Protein AF-A0ABD1XJ08-F1 (afdb_monomer_lite)

Sequence (173 aa):
MTTEKKNSTAGSKLLMTKRKKISADKTTTNKKDKTLIEIDASDDEDGTSKERWIDSHVHSLISFRAEMDGEFEQQAGKQRMNTWLKLHRRMIVSCRGFNKTAEACKKKWQAEYKKYKIDKRHLQLSGNDRKITRKYYQIFYEAFQDRANVKKAIHSDASGSENPCPLEPDATS

Secondary structure (DSSP, 8-state):
------------------PPP--------------------------S---PPPHHHHHHHHHHHHHTHHHHHH--THHHHHHHHHHHHHHHHHSTT----HHHHHHHHHHHHHHHHHHHHHHHHTTT-SPP--TTHHHHHHHHSHHHHHHHHHTTS----------------

Organism: NCBI:txid41844

Radius of gyration: 32.88 Å; chains: 1; bounding box: 100×70×68 Å

Foldseek 3Di:
DDDDDDDDDDDDDDDDDDDDDDDDDDDDDDDDDDDDDDDDDDDDDDPDPLPDDDPVLLLLLLVLCLVCVVQCVVDDDPSNLVVLVVSVVVSPVVPPPDPDDSVSSVVSCVVVVVVLVVVVVVCVVVVNPDDDPDPCNVVCCVSPVVVVVVVVVVVVPPPDDDDDDDDDDDDDD

pLDDT: mean 70.47, std 22.01, range [31.41, 96.19]

Structure (mmCIF, N/CA/C/O backbone):
data_AF-A0ABD1XJ08-F1
#
_entry.id   AF-A0ABD1XJ08-F1
#
loop_
_atom_site.group_PDB
_atom_site.id
_atom_site.type_symbol
_atom_site.label_atom_id
_atom_site.label_alt_id
_atom_site.label_comp_id
_atom_site.label_asym_id
_atom_site.label_entity_id
_atom_site.label_seq_id
_atom_site.pdbx_PDB_ins_code
_atom_site.Cartn_x
_atom_site.Cartn_y
_atom_site.Cartn_z
_atom_site.occupancy
_atom_site.B_iso_or_equiv
_atom_site.auth_seq_id
_atom_site.auth_comp_id
_atom_site.auth_asym_id
_atom_site.auth_atom_id
_atom_site.pdbx_PDB_model_num
ATOM 1 N N . MET A 1 1 ? 68.768 -34.338 42.836 1.00 44.06 1 MET A N 1
ATOM 2 C CA . MET A 1 1 ? 67.663 -35.013 42.128 1.00 44.06 1 MET A CA 1
ATOM 3 C C . MET A 1 1 ? 66.909 -33.962 41.337 1.00 44.06 1 MET A C 1
ATOM 5 O O . MET A 1 1 ? 66.088 -33.261 41.903 1.00 44.06 1 MET A O 1
ATOM 9 N N . THR A 1 2 ? 67.241 -33.816 40.060 1.00 39.78 2 THR A N 1
ATOM 10 C CA . THR A 1 2 ? 66.523 -32.967 39.102 1.00 39.78 2 THR A CA 1
ATOM 11 C C . THR A 1 2 ? 66.662 -33.634 37.740 1.00 39.78 2 THR A C 1
ATOM 13 O O . THR A 1 2 ? 67.749 -34.023 37.320 1.00 39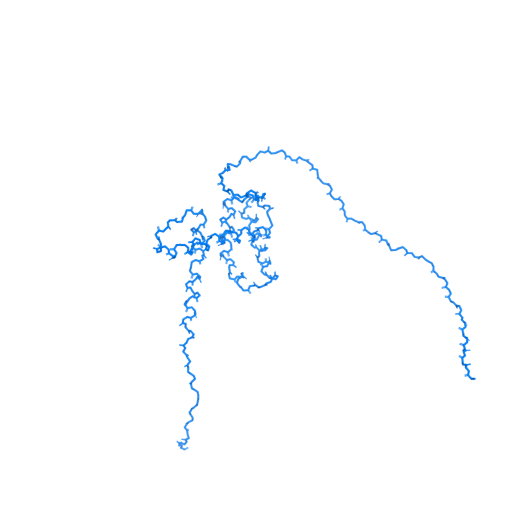.78 2 THR A O 1
ATOM 16 N N . THR A 1 3 ? 65.513 -33.888 37.133 1.00 45.66 3 THR A N 1
ATOM 17 C CA . THR A 1 3 ? 65.288 -34.658 35.912 1.00 45.66 3 THR A CA 1
ATOM 18 C C . THR A 1 3 ? 65.418 -33.773 34.681 1.00 45.66 3 THR A C 1
ATOM 20 O O . THR A 1 3 ? 64.733 -32.759 34.618 1.00 45.66 3 THR A O 1
ATOM 23 N N . GLU A 1 4 ? 66.160 -34.202 33.658 1.00 43.44 4 GLU A N 1
ATOM 24 C CA . GLU A 1 4 ? 65.890 -33.767 32.283 1.00 43.44 4 GLU A CA 1
ATOM 25 C C . GLU A 1 4 ? 66.402 -34.810 31.280 1.00 43.44 4 GLU A C 1
ATOM 27 O O . GLU A 1 4 ? 67.597 -35.096 31.189 1.00 43.44 4 GLU A O 1
ATOM 32 N N . LYS A 1 5 ? 65.469 -35.439 30.558 1.00 52.69 5 LYS A N 1
ATOM 33 C CA . LYS A 1 5 ? 65.736 -36.480 29.562 1.00 52.69 5 LYS A CA 1
ATOM 34 C C . LYS A 1 5 ? 65.571 -35.864 28.176 1.00 52.69 5 LYS A C 1
ATOM 36 O O . LYS A 1 5 ? 64.464 -35.537 27.760 1.00 52.69 5 LYS A O 1
ATOM 41 N N . LYS A 1 6 ? 66.697 -35.695 27.484 1.00 48.62 6 LYS A N 1
ATOM 42 C CA . LYS A 1 6 ? 66.788 -35.281 26.080 1.00 48.62 6 LYS A CA 1
ATOM 43 C C . LYS A 1 6 ? 66.353 -36.439 25.185 1.00 48.62 6 LYS A C 1
ATOM 45 O O . LYS A 1 6 ? 66.900 -37.523 25.341 1.00 48.62 6 LYS A O 1
ATOM 50 N N . ASN A 1 7 ? 65.478 -36.187 24.213 1.00 38.31 7 ASN A N 1
ATOM 51 C CA . ASN A 1 7 ? 65.345 -37.026 23.021 1.00 38.31 7 ASN A CA 1
ATOM 52 C C . ASN A 1 7 ? 65.259 -36.130 21.777 1.00 38.31 7 ASN A C 1
ATOM 54 O O . ASN A 1 7 ? 64.368 -35.296 21.645 1.00 38.31 7 ASN A O 1
ATOM 58 N N . SER A 1 8 ? 66.226 -36.329 20.886 1.00 36.38 8 SER A N 1
ATOM 59 C CA . SER A 1 8 ? 66.316 -35.799 19.527 1.00 36.38 8 SER A CA 1
ATOM 60 C C . SER A 1 8 ? 65.869 -36.896 18.564 1.00 36.38 8 SER A C 1
ATOM 62 O O . SER A 1 8 ? 66.258 -38.041 18.780 1.00 36.38 8 SER A O 1
ATOM 64 N N . THR A 1 9 ? 65.106 -36.578 17.514 1.00 41.47 9 THR A N 1
ATOM 65 C CA . THR A 1 9 ? 65.197 -37.227 16.187 1.00 41.47 9 THR A CA 1
ATOM 66 C C . THR A 1 9 ? 64.477 -36.365 15.146 1.00 41.47 9 THR A C 1
ATOM 68 O O . THR A 1 9 ? 63.374 -35.872 15.366 1.00 41.47 9 THR A O 1
ATOM 71 N N . ALA A 1 10 ? 65.166 -36.167 14.024 1.00 44.59 10 ALA A N 1
ATOM 72 C CA . ALA A 1 10 ? 64.814 -35.341 12.879 1.00 44.59 10 ALA A CA 1
ATOM 73 C C . ALA A 1 10 ? 63.727 -35.955 11.979 1.00 44.59 10 ALA A C 1
ATOM 75 O O . ALA A 1 10 ? 63.584 -37.172 11.898 1.00 44.59 10 ALA A O 1
ATOM 76 N N . GLY A 1 11 ? 63.033 -35.100 11.223 1.00 38.94 11 GLY A N 1
ATOM 77 C CA . GLY A 1 11 ? 62.096 -35.520 10.183 1.00 38.94 11 GLY A CA 1
ATOM 78 C C . GLY A 1 11 ? 61.709 -34.387 9.231 1.00 38.94 11 GLY A C 1
ATOM 79 O O . GLY A 1 11 ? 60.763 -33.657 9.485 1.00 38.94 11 GLY A O 1
ATOM 80 N N . SER A 1 12 ? 62.470 -34.281 8.142 1.00 49.75 12 SER A N 1
ATOM 81 C CA . SER A 1 12 ? 62.055 -33.921 6.775 1.00 49.75 12 SER A CA 1
ATOM 82 C C . SER A 1 12 ? 61.348 -32.584 6.487 1.00 49.75 12 SER A C 1
ATOM 84 O O . SER A 1 12 ? 60.168 -32.373 6.743 1.00 49.75 12 SER A O 1
ATOM 86 N N . LYS A 1 13 ? 62.083 -31.723 5.769 1.00 47.19 13 LYS A N 1
ATOM 87 C CA . LYS A 1 13 ? 61.573 -30.598 4.973 1.00 47.19 13 LYS A CA 1
ATOM 88 C C . LYS A 1 13 ? 60.761 -31.121 3.776 1.00 47.19 13 LYS A C 1
ATOM 90 O O . LYS A 1 13 ? 61.276 -31.939 3.020 1.00 47.19 13 LYS A O 1
ATOM 95 N N . LEU A 1 14 ? 59.581 -30.555 3.520 1.00 43.59 14 LEU A N 1
ATOM 96 C CA . LEU A 1 14 ? 59.039 -30.437 2.164 1.00 43.59 14 LEU A CA 1
ATOM 97 C C . LEU A 1 14 ? 58.330 -29.092 2.003 1.00 43.59 14 LEU A C 1
ATOM 99 O O . LEU A 1 14 ? 57.697 -28.558 2.907 1.00 43.59 14 LEU A O 1
ATOM 103 N N . LEU A 1 15 ? 58.540 -28.533 0.828 1.00 47.41 15 LEU A N 1
ATOM 104 C CA . LEU A 1 15 ? 58.345 -27.160 0.428 1.00 47.41 15 LEU A CA 1
ATOM 105 C C . LEU A 1 15 ? 57.215 -27.086 -0.605 1.00 47.41 15 LEU A C 1
ATOM 107 O O . LEU A 1 15 ? 57.037 -27.999 -1.401 1.00 47.41 15 LEU A O 1
ATOM 111 N N . MET A 1 16 ? 56.538 -25.934 -0.606 1.00 38.41 16 MET A N 1
ATOM 112 C CA . MET A 1 16 ? 55.713 -25.365 -1.685 1.00 38.41 16 MET A CA 1
ATOM 113 C C . MET A 1 16 ? 54.326 -25.984 -1.934 1.00 38.41 16 MET A C 1
ATOM 115 O O . MET A 1 16 ? 54.193 -27.131 -2.332 1.00 38.41 16 MET A O 1
ATOM 119 N N . THR A 1 17 ? 53.271 -25.160 -1.861 1.00 43.59 17 THR A N 1
ATOM 120 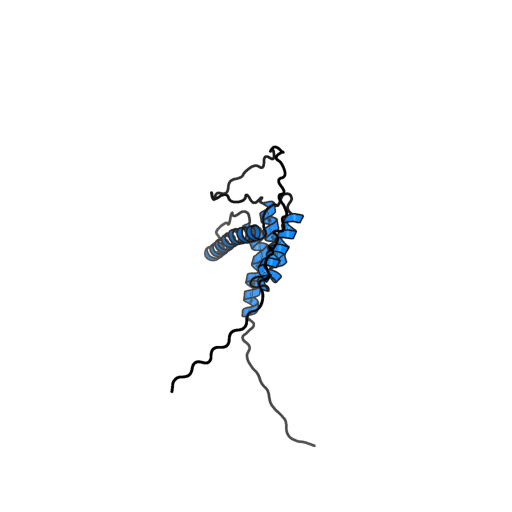C CA . THR A 1 17 ? 52.610 -24.583 -3.059 1.00 43.59 17 THR A CA 1
ATOM 121 C C . THR A 1 17 ? 51.307 -23.828 -2.719 1.00 43.59 17 THR A C 1
ATOM 123 O O . THR A 1 17 ? 50.264 -24.386 -2.406 1.00 43.59 17 THR A O 1
ATOM 126 N N . LYS A 1 18 ? 51.392 -22.496 -2.806 1.00 50.28 18 LYS A N 1
ATOM 127 C CA . LYS A 1 18 ? 50.487 -21.579 -3.530 1.00 50.28 18 LYS A CA 1
ATOM 128 C C . LYS A 1 18 ? 49.012 -22.017 -3.685 1.00 50.28 18 LYS A C 1
ATOM 130 O O . LYS A 1 18 ? 48.648 -22.670 -4.660 1.00 50.28 18 LYS A O 1
ATOM 135 N N . ARG A 1 19 ? 48.122 -21.517 -2.814 1.00 53.03 19 ARG A N 1
ATOM 136 C CA . ARG A 1 19 ? 46.677 -21.505 -3.103 1.00 53.03 19 ARG A CA 1
ATOM 137 C C . ARG A 1 19 ? 46.355 -20.426 -4.138 1.00 53.03 19 ARG A C 1
ATOM 139 O O . ARG A 1 19 ? 46.670 -19.247 -3.983 1.00 53.03 19 ARG A O 1
ATOM 146 N N . LYS A 1 20 ? 45.779 -20.906 -5.232 1.00 50.44 20 LYS A N 1
ATOM 147 C CA . LYS A 1 20 ? 45.471 -20.229 -6.486 1.00 50.44 20 LYS A CA 1
ATOM 148 C C . LYS A 1 20 ? 44.250 -19.320 -6.323 1.00 50.44 20 LYS A C 1
ATOM 150 O O . LYS A 1 20 ? 43.208 -19.762 -5.849 1.00 50.44 20 LYS A O 1
ATOM 155 N N . LYS A 1 21 ? 44.397 -18.060 -6.744 1.00 44.25 21 LYS A N 1
ATOM 156 C CA . LYS A 1 21 ? 43.284 -17.153 -7.048 1.00 44.25 21 LYS A CA 1
ATOM 157 C C . LYS A 1 21 ? 42.476 -17.743 -8.204 1.00 44.25 21 LYS A C 1
ATOM 159 O O . LYS A 1 21 ? 43.069 -18.143 -9.206 1.00 44.25 21 LYS A O 1
ATOM 164 N N . ILE A 1 22 ? 41.153 -17.730 -8.083 1.00 50.62 22 ILE A N 1
ATOM 165 C CA . ILE A 1 22 ? 40.239 -17.863 -9.217 1.00 50.62 22 ILE A CA 1
ATOM 166 C C . ILE A 1 22 ? 39.534 -16.520 -9.394 1.00 50.62 22 ILE A C 1
ATOM 168 O O . ILE A 1 22 ? 39.109 -15.880 -8.436 1.00 50.62 22 ILE A O 1
ATOM 172 N N . SER A 1 23 ? 39.543 -16.103 -10.652 1.00 37.81 23 SER A N 1
ATOM 173 C CA . SER A 1 23 ? 39.058 -14.871 -11.254 1.00 37.81 23 SER A CA 1
ATOM 174 C C . SER A 1 23 ? 37.677 -15.112 -11.863 1.00 37.81 23 SER A C 1
ATOM 176 O O . SER A 1 23 ? 37.471 -16.205 -12.381 1.00 37.81 23 SER A O 1
ATOM 178 N N . ALA A 1 24 ? 36.801 -14.102 -11.843 1.00 42.09 24 ALA A N 1
ATOM 179 C CA . ALA A 1 24 ? 35.689 -13.827 -12.778 1.00 42.09 24 ALA A CA 1
ATOM 180 C C . ALA A 1 24 ? 34.724 -12.842 -12.076 1.00 42.09 24 ALA A C 1
ATOM 182 O O . ALA A 1 24 ? 34.427 -13.032 -10.905 1.00 42.09 24 ALA A O 1
ATOM 183 N N . ASP A 1 25 ? 34.205 -11.765 -12.655 1.00 41.94 25 ASP A N 1
ATOM 184 C CA . ASP A 1 25 ? 34.238 -11.276 -14.027 1.00 41.94 25 ASP A CA 1
ATOM 185 C C . ASP A 1 25 ? 33.975 -9.756 -14.019 1.00 41.94 25 ASP A C 1
ATOM 187 O O . ASP A 1 25 ? 33.235 -9.242 -13.176 1.00 41.94 25 ASP A O 1
ATOM 191 N N . LYS A 1 26 ? 34.619 -9.039 -14.943 1.00 42.12 26 LYS A N 1
ATOM 192 C CA . LYS A 1 26 ? 34.306 -7.652 -15.281 1.00 42.12 26 LYS A CA 1
ATOM 193 C C . LYS A 1 26 ? 33.288 -7.675 -16.420 1.00 42.12 26 LYS A C 1
ATOM 195 O O . LYS A 1 26 ? 33.684 -7.918 -17.553 1.00 42.12 26 LYS A O 1
ATOM 200 N N . THR A 1 27 ? 32.064 -7.221 -16.178 1.00 31.41 27 THR A N 1
ATOM 201 C CA . THR A 1 27 ? 31.212 -6.705 -17.260 1.00 31.41 27 THR A CA 1
ATOM 202 C C . THR A 1 27 ? 31.128 -5.189 -17.188 1.00 31.41 27 THR A C 1
ATOM 204 O O . THR A 1 27 ? 30.321 -4.607 -16.464 1.00 31.41 27 THR A O 1
ATOM 207 N N . THR A 1 28 ? 31.997 -4.554 -17.969 1.00 34.72 28 THR A N 1
ATOM 208 C CA . THR A 1 28 ? 31.758 -3.248 -18.577 1.00 34.72 28 THR A CA 1
ATOM 209 C C . THR A 1 28 ? 30.764 -3.441 -19.722 1.00 34.72 28 THR A C 1
ATOM 211 O O . THR A 1 28 ? 31.068 -4.191 -20.644 1.00 34.72 28 THR A O 1
ATOM 214 N N . THR A 1 29 ? 29.641 -2.720 -19.720 1.00 37.25 29 THR A N 1
ATOM 215 C CA . THR A 1 29 ? 28.853 -2.492 -20.941 1.00 37.25 29 THR A CA 1
ATOM 216 C C . THR A 1 29 ? 28.460 -1.025 -21.035 1.00 37.25 29 THR A C 1
ATOM 218 O O . THR A 1 29 ? 28.359 -0.304 -20.047 1.00 37.25 29 THR A O 1
ATOM 221 N N . ASN A 1 30 ? 28.372 -0.602 -22.284 1.00 35.59 30 ASN A N 1
ATOM 222 C CA . ASN A 1 30 ? 28.634 0.709 -22.826 1.00 35.59 30 ASN A CA 1
ATOM 223 C C . ASN A 1 30 ? 27.432 1.665 -22.750 1.00 35.59 30 ASN A C 1
ATOM 225 O O . ASN A 1 30 ? 26.282 1.271 -22.595 1.00 35.59 30 ASN A O 1
ATOM 229 N N . LYS A 1 31 ? 27.778 2.934 -22.933 1.00 43.16 31 LYS A N 1
ATOM 230 C CA . LYS A 1 31 ? 26.973 4.135 -23.151 1.00 43.16 31 LYS A CA 1
ATOM 231 C C . LYS A 1 31 ? 26.122 4.049 -24.433 1.00 43.16 31 LYS A C 1
ATOM 233 O O . LYS A 1 31 ? 26.559 3.414 -25.392 1.00 43.16 31 LYS A O 1
ATOM 238 N N . LYS A 1 32 ? 25.047 4.862 -24.449 1.00 39.12 32 LYS A N 1
ATOM 239 C CA . LYS A 1 32 ? 24.022 5.157 -25.490 1.00 39.12 32 LYS A CA 1
ATOM 240 C C . LYS A 1 32 ? 22.706 4.427 -25.153 1.00 39.12 32 LYS A C 1
ATOM 242 O O . LYS A 1 32 ? 22.716 3.225 -24.982 1.00 39.12 32 LYS A O 1
ATOM 247 N N . ASP A 1 33 ? 21.585 5.089 -24.877 1.00 38.41 33 ASP A N 1
ATOM 248 C CA . ASP A 1 33 ? 21.016 6.176 -25.662 1.00 38.41 33 ASP A CA 1
ATOM 249 C C . ASP A 1 33 ? 20.292 7.271 -24.869 1.00 38.41 33 ASP A C 1
ATOM 251 O O . ASP A 1 33 ? 19.954 7.182 -23.691 1.00 38.41 33 ASP A O 1
ATOM 255 N N . LYS A 1 34 ? 20.152 8.351 -25.621 1.00 44.53 34 LYS A N 1
ATOM 256 C CA . LYS A 1 34 ? 19.696 9.701 -25.353 1.00 44.53 34 LYS A CA 1
ATOM 257 C C . LYS A 1 34 ? 18.223 9.743 -24.920 1.00 44.53 34 LYS A C 1
ATOM 259 O O . LYS A 1 34 ? 17.345 9.168 -25.549 1.00 44.53 34 LYS A O 1
ATOM 264 N N . THR A 1 35 ? 18.000 10.498 -23.855 1.00 38.72 35 THR A N 1
ATOM 265 C CA . THR A 1 35 ? 16.750 11.097 -23.375 1.00 38.72 35 THR A CA 1
ATOM 266 C C . THR A 1 35 ? 15.799 11.595 -24.469 1.00 38.72 35 THR A C 1
ATOM 268 O O . THR A 1 35 ? 16.225 12.402 -25.293 1.00 38.72 35 THR A O 1
ATOM 271 N N . LEU A 1 36 ? 14.509 11.248 -24.358 1.00 46.31 36 LEU A N 1
ATOM 272 C CA . LEU A 1 36 ? 13.403 12.212 -24.226 1.00 46.31 36 LEU A CA 1
ATOM 273 C C . LEU A 1 36 ? 12.116 11.468 -23.813 1.00 46.31 36 LEU A C 1
ATOM 275 O O . LEU A 1 36 ? 11.512 10.780 -24.627 1.00 46.31 36 LEU A O 1
ATOM 279 N N . ILE A 1 37 ? 11.697 11.597 -22.553 1.00 46.62 37 ILE A N 1
ATOM 280 C CA . ILE A 1 37 ? 10.293 11.393 -22.169 1.00 46.62 37 ILE A CA 1
ATOM 281 C C . ILE A 1 37 ? 9.958 12.536 -21.213 1.00 46.62 37 ILE A C 1
ATOM 283 O O . ILE A 1 37 ? 10.370 12.528 -20.052 1.00 46.62 37 ILE A O 1
ATOM 287 N N . GLU A 1 38 ? 9.279 13.550 -21.743 1.00 50.78 38 GLU A N 1
ATOM 288 C CA . GLU A 1 38 ? 8.555 14.531 -20.943 1.00 50.78 38 GLU A CA 1
ATOM 289 C C . GLU A 1 38 ? 7.514 13.790 -20.107 1.00 50.78 38 GLU A C 1
ATOM 291 O O . GLU A 1 38 ? 6.675 13.065 -20.640 1.00 50.78 38 GLU A O 1
ATOM 296 N N . ILE A 1 39 ? 7.576 13.962 -18.790 1.00 50.38 39 ILE A N 1
ATOM 297 C CA . ILE A 1 39 ? 6.441 13.677 -17.921 1.00 50.38 39 ILE A CA 1
ATOM 298 C C . ILE A 1 39 ? 6.297 14.882 -17.010 1.00 50.38 39 ILE A C 1
ATOM 300 O O . ILE A 1 39 ? 7.124 15.118 -16.121 1.00 50.38 39 ILE A O 1
ATOM 304 N N . ASP A 1 40 ? 5.250 15.632 -17.329 1.00 38.72 40 ASP A N 1
ATOM 305 C CA . ASP A 1 40 ? 4.681 16.757 -16.611 1.00 38.72 40 ASP A CA 1
ATOM 306 C C . ASP A 1 40 ? 4.764 16.535 -15.094 1.00 38.72 40 ASP A C 1
ATOM 308 O O . ASP A 1 40 ? 4.263 15.550 -14.539 1.00 38.72 40 ASP A O 1
ATOM 312 N N . ALA A 1 41 ? 5.524 17.406 -14.437 1.00 44.53 41 ALA A N 1
ATOM 313 C CA . ALA A 1 41 ? 5.807 17.338 -13.018 1.00 44.53 41 ALA A CA 1
ATOM 314 C C . ALA A 1 41 ? 4.852 18.284 -12.294 1.00 44.53 41 ALA A C 1
ATOM 316 O O . ALA A 1 41 ? 5.155 19.458 -12.109 1.00 44.53 41 ALA A O 1
ATOM 317 N N . SER A 1 42 ? 3.714 17.753 -11.856 1.00 48.00 42 SER A N 1
ATOM 318 C CA . SER A 1 42 ? 2.945 18.398 -10.796 1.00 48.00 42 SER A CA 1
ATOM 319 C C . SER A 1 42 ? 3.619 18.122 -9.449 1.00 48.00 42 SER A C 1
ATOM 321 O O . SER A 1 42 ? 3.757 16.975 -9.017 1.00 48.00 42 SER A O 1
ATOM 323 N N . ASP A 1 43 ? 4.086 19.224 -8.872 1.00 50.72 43 ASP A N 1
ATOM 324 C CA . ASP A 1 43 ? 4.728 19.447 -7.579 1.00 50.72 43 ASP A CA 1
ATOM 325 C C . ASP A 1 43 ? 4.106 18.673 -6.402 1.00 50.72 43 ASP A C 1
ATOM 327 O O . ASP A 1 43 ? 2.886 18.565 -6.315 1.00 50.72 43 ASP A O 1
ATOM 331 N N . ASP A 1 44 ? 4.957 18.137 -5.516 1.00 52.06 44 ASP A N 1
ATOM 332 C CA . ASP A 1 44 ? 4.663 17.863 -4.097 1.00 52.06 44 ASP A CA 1
ATOM 333 C C . ASP A 1 44 ? 5.991 17.509 -3.371 1.00 52.06 44 ASP A C 1
ATOM 335 O O . ASP A 1 44 ? 6.359 16.346 -3.158 1.00 52.06 44 ASP A O 1
ATOM 339 N N . GLU A 1 45 ? 6.735 18.582 -3.090 1.00 55.38 45 GLU A N 1
ATOM 340 C CA . GLU A 1 45 ? 7.804 18.834 -2.106 1.00 55.38 45 GLU A CA 1
ATOM 341 C C . GLU A 1 45 ? 8.203 17.718 -1.107 1.00 55.38 45 GLU A C 1
ATOM 343 O O . GLU A 1 45 ? 7.435 17.284 -0.243 1.00 55.38 45 GLU A O 1
ATOM 348 N N . ASP A 1 46 ? 9.478 17.315 -1.201 1.00 44.59 46 ASP A N 1
ATOM 349 C CA . ASP A 1 46 ? 10.417 17.045 -0.093 1.00 44.59 46 ASP A CA 1
ATOM 350 C C . ASP A 1 46 ? 11.779 16.723 -0.730 1.00 44.59 46 ASP A C 1
ATOM 352 O O . ASP A 1 46 ? 12.004 15.664 -1.336 1.00 44.59 46 ASP A O 1
ATOM 356 N N . GLY A 1 47 ? 12.650 17.727 -0.668 1.00 43.81 47 GLY A N 1
ATOM 357 C CA . GLY A 1 47 ? 13.932 17.821 -1.353 1.00 43.81 47 GLY A CA 1
ATOM 358 C C . GLY A 1 47 ? 15.046 16.942 -0.787 1.00 43.81 47 GLY A C 1
ATOM 359 O O . GLY A 1 47 ? 16.082 17.448 -0.372 1.00 43.81 47 GLY A O 1
ATOM 360 N N . THR A 1 48 ? 14.895 15.619 -0.840 1.00 41.16 48 THR A N 1
ATOM 361 C CA . THR A 1 48 ? 16.027 14.686 -0.680 1.00 41.16 48 THR A CA 1
ATOM 362 C C . THR A 1 48 ? 15.933 13.549 -1.687 1.00 41.16 48 THR A C 1
ATOM 364 O O . THR A 1 48 ? 15.463 12.466 -1.352 1.00 41.16 48 THR A O 1
ATOM 367 N N . SER A 1 49 ? 16.309 13.816 -2.949 1.00 45.19 49 SER A N 1
ATOM 368 C CA . SER A 1 49 ? 16.457 12.797 -4.013 1.00 45.19 49 SER A CA 1
ATOM 369 C C . SER A 1 49 ? 15.370 11.710 -3.960 1.00 45.19 49 SER A C 1
ATOM 371 O O . SER A 1 49 ? 15.629 10.508 -4.063 1.00 45.19 49 SER A O 1
ATOM 373 N N . LYS A 1 50 ? 14.121 12.148 -3.729 1.00 56.56 50 LYS A N 1
ATOM 374 C CA . LYS A 1 50 ? 12.971 11.265 -3.607 1.00 56.56 50 LYS A CA 1
ATOM 375 C C . LYS A 1 50 ? 12.773 10.650 -4.962 1.00 56.56 50 LYS A C 1
ATOM 377 O O . LYS A 1 50 ? 12.453 11.334 -5.928 1.00 56.56 50 LYS A O 1
ATOM 382 N N . GLU A 1 51 ? 12.977 9.347 -5.026 1.00 62.72 51 GLU A N 1
ATOM 383 C CA . GLU A 1 51 ? 12.712 8.609 -6.237 1.00 62.72 51 GLU A CA 1
ATOM 384 C C . GLU A 1 51 ? 11.270 8.890 -6.670 1.00 62.72 51 GLU A C 1
ATOM 386 O O . GLU A 1 51 ? 10.346 8.484 -5.970 1.00 62.72 51 GLU A O 1
ATOM 391 N N . ARG A 1 52 ? 11.069 9.630 -7.769 1.00 81.12 52 ARG A N 1
ATOM 392 C CA . ARG A 1 52 ? 9.739 10.085 -8.195 1.00 81.12 52 ARG A CA 1
ATOM 393 C C . ARG A 1 52 ? 8.863 8.850 -8.397 1.00 81.12 52 ARG A C 1
ATOM 395 O O . ARG A 1 52 ? 9.205 7.946 -9.164 1.00 81.12 52 ARG A O 1
ATOM 402 N N . TRP A 1 53 ? 7.797 8.747 -7.614 1.00 87.56 53 TRP A N 1
ATOM 403 C CA . TRP A 1 53 ? 6.804 7.692 -7.768 1.00 87.56 53 TRP A CA 1
ATOM 404 C C . TRP A 1 53 ? 5.678 8.263 -8.609 1.00 87.56 53 TRP A C 1
ATOM 406 O O . TRP A 1 53 ? 5.110 9.282 -8.240 1.00 87.56 53 TRP A O 1
ATOM 416 N N . ILE A 1 54 ? 5.383 7.608 -9.726 1.00 90.94 54 ILE A N 1
ATOM 417 C CA . ILE A 1 54 ? 4.229 7.942 -10.558 1.00 90.94 54 ILE A CA 1
ATOM 418 C C . ILE A 1 54 ? 2.962 7.588 -9.771 1.00 90.94 54 ILE A C 1
ATOM 420 O O . ILE A 1 54 ? 2.943 6.571 -9.070 1.00 90.94 54 ILE A O 1
ATOM 424 N N . ASP A 1 55 ? 1.910 8.396 -9.893 1.00 89.81 55 ASP A N 1
ATOM 425 C CA . ASP A 1 55 ? 0.649 8.194 -9.169 1.00 89.81 55 ASP A CA 1
ATOM 426 C C . ASP A 1 55 ? 0.071 6.790 -9.378 1.00 89.81 55 ASP A C 1
ATOM 428 O O . ASP A 1 55 ? -0.325 6.135 -8.414 1.00 89.81 55 ASP A O 1
ATOM 432 N N . SER A 1 56 ? 0.128 6.272 -10.608 1.00 91.88 56 SER A N 1
ATOM 433 C CA . SER A 1 56 ? -0.300 4.906 -10.941 1.00 91.88 56 SER A CA 1
ATOM 434 C C . SER A 1 56 ? 0.491 3.828 -10.188 1.00 91.88 56 SER A C 1
ATOM 436 O O . SER A 1 56 ? -0.072 2.806 -9.784 1.00 91.88 56 SER A O 1
ATOM 438 N N . HIS A 1 57 ? 1.784 4.057 -9.940 1.00 93.25 57 HIS A N 1
ATOM 439 C CA . HIS A 1 57 ? 2.622 3.140 -9.168 1.00 93.25 57 HIS A CA 1
ATOM 440 C C . HIS A 1 57 ? 2.232 3.163 -7.692 1.00 93.25 57 HIS A C 1
ATOM 442 O O . HIS A 1 57 ? 2.180 2.111 -7.059 1.00 93.25 57 HIS A O 1
ATOM 448 N N . VAL A 1 58 ? 1.956 4.345 -7.131 1.00 93.62 58 VAL A N 1
ATOM 449 C CA . VAL A 1 58 ? 1.514 4.460 -5.733 1.00 93.62 58 VAL A CA 1
ATOM 450 C C . VAL A 1 58 ? 0.133 3.836 -5.560 1.00 93.62 58 VAL A C 1
ATOM 452 O O . VAL A 1 58 ? -0.068 3.081 -4.612 1.00 93.62 58 VAL A O 1
ATOM 455 N N . HIS A 1 59 ? -0.781 4.070 -6.502 1.00 93.56 59 HIS A N 1
ATOM 456 C CA . HIS A 1 59 ? -2.100 3.446 -6.522 1.00 93.56 59 HIS A CA 1
ATOM 457 C C . HIS A 1 59 ? -1.988 1.916 -6.498 1.00 93.56 59 HIS A C 1
ATOM 459 O O . HIS A 1 59 ? -2.498 1.266 -5.587 1.00 93.56 59 HIS A O 1
ATOM 465 N N . SER A 1 60 ? -1.235 1.345 -7.442 1.00 95.38 60 SER A N 1
ATOM 466 C CA . SER A 1 60 ? -1.022 -0.106 -7.536 1.00 95.38 60 SER A CA 1
ATOM 467 C C . SER A 1 60 ? -0.347 -0.675 -6.285 1.00 95.38 60 SER A C 1
ATOM 469 O O . SER A 1 60 ? -0.740 -1.729 -5.789 1.00 95.38 60 SER A O 1
ATOM 471 N N . LEU A 1 61 ? 0.632 0.044 -5.720 1.00 95.50 61 LEU A N 1
ATOM 472 C CA . LEU A 1 61 ? 1.307 -0.337 -4.478 1.00 95.50 61 LEU A CA 1
ATOM 473 C C . LEU A 1 61 ? 0.316 -0.475 -3.315 1.00 95.50 61 LEU A C 1
ATOM 475 O O . LEU A 1 61 ? 0.408 -1.434 -2.548 1.00 95.50 61 LEU A O 1
ATOM 479 N N . ILE A 1 62 ? -0.615 0.471 -3.173 1.00 94.56 62 ILE A N 1
ATOM 480 C CA . ILE A 1 62 ? -1.626 0.445 -2.109 1.00 94.56 62 ILE A CA 1
ATOM 481 C C . ILE A 1 62 ? -2.590 -0.722 -2.332 1.00 94.56 62 ILE A C 1
ATOM 483 O O . ILE A 1 62 ? -2.812 -1.496 -1.401 1.00 94.56 62 ILE A O 1
ATOM 487 N N . SER A 1 63 ? -3.088 -0.897 -3.560 1.00 93.69 63 SER A N 1
ATOM 488 C CA . SER A 1 63 ? -4.013 -1.979 -3.916 1.00 93.69 63 SER A CA 1
ATOM 489 C C . SER A 1 63 ? -3.407 -3.363 -3.667 1.00 93.69 63 SER A C 1
ATOM 491 O O . SER A 1 63 ? -3.986 -4.167 -2.939 1.00 93.69 63 SER A O 1
ATOM 493 N N . PHE A 1 64 ? -2.195 -3.633 -4.165 1.00 95.19 64 PHE A N 1
ATOM 494 C CA . PHE A 1 64 ? -1.529 -4.918 -3.925 1.00 95.19 64 PHE A CA 1
ATOM 495 C C . PHE A 1 64 ? -1.243 -5.150 -2.445 1.00 95.19 64 PHE A C 1
ATOM 497 O O . PHE A 1 64 ? -1.358 -6.270 -1.946 1.00 95.19 64 PHE A O 1
ATOM 504 N N . ARG A 1 65 ? -0.880 -4.095 -1.708 1.00 94.06 65 ARG A N 1
ATOM 505 C CA . ARG A 1 65 ? -0.657 -4.217 -0.270 1.00 94.06 65 ARG A CA 1
ATOM 506 C C . ARG A 1 65 ? -1.949 -4.547 0.474 1.00 94.06 65 ARG A C 1
ATOM 508 O O . ARG A 1 65 ? -1.875 -5.296 1.445 1.00 94.06 65 ARG A O 1
ATOM 515 N N . ALA A 1 66 ? -3.092 -4.018 0.049 1.00 92.25 66 ALA A N 1
ATOM 516 C CA . ALA A 1 66 ? -4.390 -4.327 0.640 1.00 92.25 66 ALA A CA 1
ATOM 517 C C . ALA A 1 66 ? -4.787 -5.798 0.437 1.00 92.25 66 ALA A C 1
ATOM 519 O O . ALA A 1 66 ? -5.259 -6.430 1.386 1.00 92.25 66 ALA A O 1
ATOM 520 N N . GLU A 1 67 ? -4.527 -6.341 -0.756 1.00 92.00 67 GLU A N 1
ATOM 521 C CA . GLU A 1 67 ? -4.788 -7.740 -1.123 1.00 92.00 67 GLU A CA 1
ATOM 522 C C . GLU A 1 67 ? -3.944 -8.722 -0.291 1.00 92.00 67 GLU A C 1
ATOM 524 O O . GLU A 1 67 ? -4.462 -9.693 0.249 1.00 92.00 67 GLU A O 1
ATOM 529 N N . MET A 1 68 ? -2.652 -8.431 -0.103 1.00 91.69 68 MET A N 1
ATOM 530 C CA . MET A 1 68 ? -1.723 -9.291 0.650 1.00 91.69 68 MET A CA 1
ATOM 531 C C . MET A 1 68 ? -1.683 -9.010 2.162 1.00 91.69 68 MET A C 1
ATOM 533 O O . MET A 1 68 ? -0.834 -9.555 2.865 1.00 91.69 68 MET A O 1
ATOM 537 N N . ASP A 1 69 ? -2.542 -8.143 2.704 1.00 90.25 69 ASP A N 1
ATOM 538 C CA . ASP A 1 69 ? -2.449 -7.718 4.113 1.00 90.25 69 ASP A CA 1
ATOM 539 C C . ASP A 1 69 ? -2.533 -8.875 5.112 1.00 90.25 69 ASP A C 1
ATOM 541 O O . ASP A 1 69 ? -1.825 -8.853 6.116 1.00 90.25 69 ASP A O 1
ATOM 545 N N . GLY A 1 70 ? -3.318 -9.911 4.798 1.00 88.38 70 GLY A N 1
ATOM 546 C CA . GLY A 1 70 ? -3.389 -11.123 5.613 1.00 88.38 70 GLY A CA 1
ATOM 547 C C . GLY A 1 70 ? -2.024 -11.801 5.772 1.00 88.38 70 GLY A C 1
ATOM 548 O O . GLY A 1 70 ? -1.659 -12.182 6.882 1.00 88.38 70 GLY A O 1
ATOM 549 N N . GLU A 1 71 ? -1.227 -11.874 4.701 1.00 90.00 71 GLU A N 1
ATOM 550 C CA . GLU A 1 71 ? 0.139 -12.416 4.750 1.00 90.00 71 GLU A CA 1
ATOM 551 C C . GLU A 1 71 ? 1.081 -11.506 5.554 1.00 90.00 71 GLU A C 1
ATOM 553 O O . GLU A 1 71 ? 1.959 -11.990 6.268 1.00 90.00 71 GLU A O 1
ATOM 558 N N . PHE A 1 72 ? 0.903 -10.183 5.467 1.00 88.88 72 PHE A N 1
ATOM 559 C CA . PHE A 1 72 ? 1.743 -9.218 6.183 1.00 88.88 72 PHE A CA 1
ATOM 560 C C . PHE A 1 72 ? 1.515 -9.206 7.699 1.00 88.88 72 PHE A C 1
ATOM 562 O O . PHE A 1 72 ? 2.470 -8.943 8.437 1.00 88.88 72 PHE A O 1
ATOM 569 N N . GLU A 1 73 ? 0.285 -9.457 8.152 1.00 87.44 73 GLU A N 1
ATOM 570 C CA . GLU A 1 73 ? -0.052 -9.582 9.577 1.00 87.44 73 GLU A CA 1
ATOM 571 C C . GLU A 1 73 ? 0.467 -10.912 10.144 1.00 87.44 73 GLU A C 1
ATOM 573 O O . GLU A 1 73 ? 1.075 -10.934 11.210 1.00 87.44 73 GLU A O 1
ATOM 578 N N . GLN A 1 74 ? 0.324 -12.010 9.394 1.00 87.69 74 GLN A N 1
ATOM 579 C CA . GLN A 1 74 ? 0.764 -13.342 9.831 1.00 87.69 74 GLN A CA 1
ATOM 580 C C . GLN A 1 74 ? 2.291 -13.491 9.887 1.00 87.69 74 GLN A C 1
ATOM 582 O O . GLN A 1 74 ? 2.819 -14.294 10.655 1.00 87.69 74 GLN A O 1
ATOM 587 N N . GLN A 1 75 ? 3.031 -12.736 9.072 1.00 89.19 75 GLN A N 1
ATOM 588 C CA . GLN A 1 75 ? 4.476 -12.892 8.957 1.00 89.19 75 GLN A CA 1
ATOM 589 C C . GLN A 1 75 ? 5.272 -11.866 9.773 1.00 89.19 75 GLN A C 1
ATOM 591 O O . GLN A 1 75 ? 5.156 -10.642 9.619 1.00 89.19 75 GLN A O 1
ATOM 596 N N . ALA A 1 76 ? 6.208 -12.386 10.569 1.00 86.62 76 ALA A N 1
ATOM 597 C CA . ALA A 1 76 ? 7.185 -11.607 11.320 1.00 86.62 76 ALA A CA 1
ATOM 598 C C . ALA A 1 76 ? 8.606 -11.730 10.737 1.00 86.62 76 ALA A C 1
ATOM 600 O O . ALA A 1 76 ? 8.948 -12.670 10.013 1.00 86.62 76 ALA A O 1
ATOM 601 N N . GLY A 1 77 ? 9.457 -10.750 11.052 1.00 87.81 77 GLY A N 1
ATOM 602 C CA . GLY A 1 77 ? 10.886 -10.775 10.728 1.00 87.81 77 GLY A CA 1
ATOM 603 C C . GLY A 1 77 ? 11.190 -10.966 9.237 1.00 87.81 77 GLY A C 1
ATOM 604 O O . GLY A 1 77 ? 10.671 -10.247 8.382 1.00 87.81 77 GLY A O 1
ATOM 605 N N . LYS A 1 78 ? 12.052 -11.944 8.925 1.00 86.31 78 LYS A N 1
ATOM 606 C CA . LYS A 1 78 ? 12.524 -12.226 7.556 1.00 86.31 78 LYS A CA 1
ATOM 607 C C . LYS A 1 78 ? 11.392 -12.628 6.603 1.00 86.31 78 LYS A C 1
ATOM 609 O O . LYS A 1 78 ? 11.452 -12.280 5.427 1.00 86.31 78 LYS A O 1
ATOM 614 N N . GLN A 1 79 ? 10.342 -13.289 7.098 1.00 87.06 79 GLN A N 1
ATOM 615 C CA . GLN A 1 79 ? 9.212 -13.706 6.258 1.00 87.06 79 GLN A CA 1
ATOM 616 C C . GLN A 1 79 ? 8.457 -12.499 5.696 1.00 87.06 79 GLN A C 1
ATOM 618 O O . GLN A 1 79 ? 8.169 -12.449 4.504 1.00 87.06 79 GLN A O 1
ATOM 623 N N . ARG A 1 80 ? 8.286 -11.445 6.503 1.00 90.06 80 ARG A N 1
ATOM 624 C CA . ARG A 1 80 ? 7.652 -10.197 6.058 1.00 90.06 80 ARG A CA 1
ATOM 625 C C . ARG A 1 80 ? 8.379 -9.560 4.869 1.00 90.06 80 ARG A C 1
ATOM 627 O O . ARG A 1 80 ? 7.737 -9.000 3.985 1.00 90.06 80 ARG A O 1
ATOM 634 N N . MET A 1 81 ? 9.713 -9.634 4.835 1.00 91.50 81 MET A N 1
ATOM 635 C CA . MET A 1 81 ? 10.516 -9.131 3.712 1.00 91.50 81 MET A CA 1
ATOM 636 C C . MET A 1 81 ? 10.298 -9.958 2.436 1.00 91.50 81 MET A C 1
ATOM 638 O O . MET A 1 81 ? 10.221 -9.385 1.352 1.00 91.50 81 MET A O 1
ATOM 642 N N . ASN A 1 82 ? 10.088 -11.271 2.558 1.00 93.25 82 ASN A N 1
ATOM 643 C CA . ASN A 1 82 ? 9.714 -12.114 1.422 1.00 93.25 82 ASN A CA 1
ATOM 644 C C . ASN A 1 82 ? 8.357 -11.690 0.831 1.00 93.25 82 ASN A C 1
ATOM 646 O O . ASN A 1 82 ? 8.218 -11.570 -0.382 1.00 93.25 82 ASN A O 1
ATOM 650 N N . THR A 1 83 ? 7.377 -11.333 1.660 1.00 94.81 83 THR A N 1
ATOM 651 C CA . THR A 1 83 ? 6.094 -10.815 1.146 1.00 94.81 83 THR A CA 1
ATOM 652 C C . THR A 1 83 ? 6.235 -9.445 0.486 1.00 94.81 83 THR A C 1
ATOM 654 O O . THR A 1 83 ? 5.617 -9.200 -0.549 1.00 94.81 83 THR A O 1
ATOM 657 N N . TRP A 1 84 ? 7.139 -8.582 0.965 1.00 94.56 84 TRP A N 1
ATOM 658 C CA . TRP A 1 84 ? 7.514 -7.375 0.214 1.00 94.56 84 TRP A CA 1
ATOM 659 C C . TRP A 1 84 ? 8.141 -7.700 -1.144 1.00 94.56 84 TRP A C 1
ATOM 661 O O . TRP A 1 84 ? 7.877 -6.997 -2.117 1.00 94.56 84 TRP A O 1
ATOM 671 N N . LEU A 1 85 ? 8.927 -8.773 -1.244 1.00 95.56 85 LEU A N 1
ATOM 672 C CA . LEU A 1 85 ? 9.481 -9.230 -2.515 1.00 95.56 85 LEU A CA 1
ATOM 673 C C . LEU A 1 85 ? 8.393 -9.770 -3.45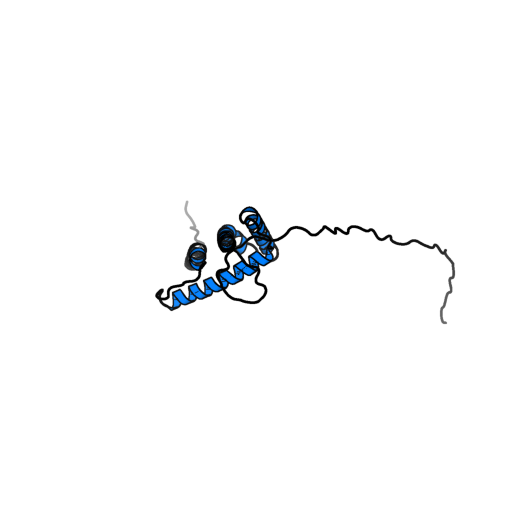7 1.00 95.56 85 LEU A C 1
ATOM 675 O O . LEU A 1 85 ? 8.431 -9.476 -4.651 1.00 95.56 85 LEU A O 1
ATOM 679 N N . LYS A 1 86 ? 7.400 -10.506 -2.943 1.00 95.62 86 LYS A N 1
ATOM 680 C CA . LYS A 1 86 ? 6.227 -10.928 -3.728 1.00 95.62 86 LYS A CA 1
ATOM 681 C C . LYS A 1 86 ? 5.458 -9.721 -4.266 1.00 95.62 86 LYS A C 1
ATOM 683 O O . LYS A 1 86 ? 5.175 -9.662 -5.461 1.00 95.62 86 LYS A O 1
ATOM 688 N N . LEU A 1 87 ? 5.193 -8.732 -3.409 1.00 96.19 87 LEU A N 1
ATOM 689 C CA . LEU A 1 87 ? 4.549 -7.481 -3.805 1.00 96.19 87 LEU A CA 1
ATOM 690 C C . LEU A 1 87 ? 5.357 -6.758 -4.881 1.00 96.19 87 LEU A C 1
ATOM 692 O O . LEU A 1 87 ? 4.809 -6.318 -5.887 1.00 96.19 87 LEU A O 1
ATOM 696 N N . HIS A 1 88 ? 6.669 -6.673 -4.694 1.00 95.38 88 HIS A N 1
ATOM 697 C CA . HIS A 1 88 ? 7.574 -6.047 -5.644 1.00 95.38 88 HIS A CA 1
ATOM 698 C C . HIS A 1 88 ? 7.535 -6.716 -7.027 1.00 95.38 88 HIS A C 1
ATOM 700 O O . HIS A 1 88 ? 7.503 -6.031 -8.045 1.00 95.38 88 HIS A O 1
ATOM 706 N N . ARG A 1 89 ? 7.466 -8.051 -7.085 1.00 95.62 89 ARG A N 1
ATOM 707 C CA . ARG A 1 89 ? 7.305 -8.775 -8.356 1.00 95.62 89 ARG A CA 1
ATOM 708 C C . ARG A 1 89 ? 6.000 -8.397 -9.064 1.00 95.62 89 ARG A C 1
ATOM 710 O O . ARG A 1 89 ? 6.025 -8.161 -10.266 1.00 95.62 89 ARG A O 1
ATOM 717 N N . ARG A 1 90 ? 4.887 -8.266 -8.330 1.00 95.44 90 ARG A N 1
ATOM 718 C CA . ARG A 1 90 ? 3.608 -7.793 -8.900 1.00 95.44 90 ARG A CA 1
ATOM 719 C C . ARG A 1 90 ? 3.703 -6.361 -9.422 1.00 95.44 90 ARG A C 1
ATOM 721 O O . ARG A 1 90 ? 3.179 -6.071 -10.495 1.00 95.44 90 ARG A O 1
ATOM 728 N N . MET A 1 91 ? 4.416 -5.495 -8.700 1.00 95.31 91 MET A N 1
ATOM 729 C CA . MET A 1 91 ? 4.700 -4.125 -9.132 1.00 95.31 91 MET A CA 1
ATOM 730 C C . MET A 1 91 ? 5.460 -4.094 -10.459 1.00 95.31 91 MET A C 1
ATOM 732 O O . MET A 1 91 ? 5.027 -3.391 -11.359 1.00 95.31 91 MET A O 1
ATOM 736 N N . ILE A 1 92 ? 6.526 -4.882 -10.623 1.00 94.44 92 ILE A N 1
ATOM 737 C CA . ILE A 1 92 ? 7.301 -4.921 -11.879 1.00 94.44 92 ILE A CA 1
ATOM 738 C C . ILE A 1 92 ? 6.433 -5.346 -13.072 1.00 94.44 92 ILE A C 1
ATOM 740 O O . ILE A 1 92 ? 6.544 -4.770 -14.149 1.00 94.44 92 ILE A O 1
ATOM 744 N N . VAL A 1 93 ? 5.564 -6.342 -12.885 1.00 93.44 93 VAL A N 1
ATOM 745 C CA . VAL A 1 93 ? 4.698 -6.853 -13.962 1.00 93.44 93 VAL A CA 1
ATOM 746 C C . VAL A 1 93 ? 3.592 -5.855 -14.320 1.00 93.44 93 VAL A C 1
ATOM 748 O O . VAL A 1 93 ? 3.257 -5.697 -15.491 1.00 93.44 93 VAL A O 1
ATOM 751 N N . SER A 1 94 ? 3.030 -5.169 -13.322 1.00 92.62 94 SER A N 1
ATOM 752 C CA . SER A 1 94 ? 1.845 -4.316 -13.503 1.00 92.62 94 SER A CA 1
ATOM 753 C C . SER A 1 94 ? 2.190 -2.860 -13.824 1.00 92.62 94 SER A C 1
ATOM 755 O O . SER A 1 94 ? 1.417 -2.164 -14.475 1.00 92.62 94 SER A O 1
ATOM 757 N N . CYS A 1 95 ? 3.349 -2.381 -13.369 1.00 91.25 95 CYS A N 1
ATOM 758 C CA . CYS A 1 95 ? 3.809 -1.008 -13.547 1.00 91.25 95 CYS A CA 1
ATOM 759 C C . CYS A 1 95 ? 4.941 -0.968 -14.578 1.00 91.25 95 CYS A C 1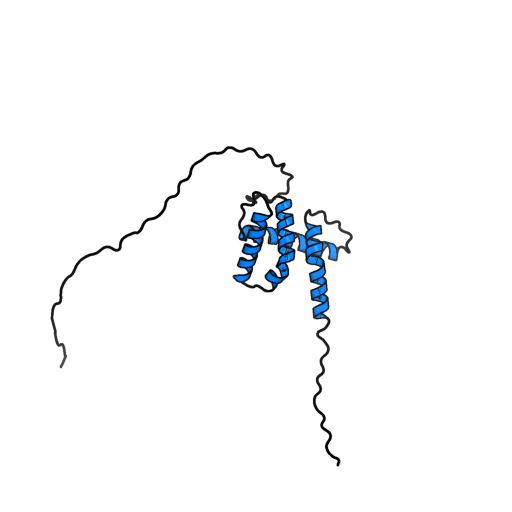
ATOM 761 O O . CYS A 1 95 ? 6.083 -1.339 -14.298 1.00 91.25 95 CYS A O 1
ATOM 763 N N . ARG A 1 96 ? 4.635 -0.486 -15.786 1.00 90.44 96 ARG A N 1
ATOM 764 C CA . ARG A 1 96 ? 5.632 -0.326 -16.852 1.00 90.44 96 ARG A CA 1
ATOM 765 C C . ARG A 1 96 ? 6.721 0.659 -16.415 1.00 90.44 96 ARG A C 1
ATOM 767 O O . ARG A 1 96 ? 6.423 1.738 -15.917 1.00 90.44 96 ARG A O 1
ATOM 774 N N . GLY A 1 97 ? 7.987 0.289 -16.612 1.00 87.75 97 GLY A N 1
ATOM 775 C CA . GLY A 1 97 ? 9.130 1.133 -16.237 1.00 87.75 97 GLY A CA 1
ATOM 776 C C . GLY A 1 97 ? 9.408 1.196 -14.729 1.00 87.75 97 GLY A C 1
ATOM 777 O O . GLY A 1 97 ? 10.106 2.098 -14.263 1.00 87.75 97 GLY A O 1
ATOM 778 N N . PHE A 1 98 ? 8.869 0.261 -13.943 1.00 90.06 98 PHE A N 1
ATOM 779 C CA . PHE A 1 98 ? 9.138 0.186 -12.514 1.00 90.06 98 PHE A CA 1
ATOM 780 C C . PHE A 1 98 ? 10.531 -0.401 -12.227 1.00 90.06 98 PHE A C 1
ATOM 782 O O . PHE A 1 98 ? 10.732 -1.608 -12.307 1.00 90.06 98 PHE A O 1
ATOM 789 N N . ASN A 1 99 ? 11.482 0.458 -11.846 1.00 88.62 99 ASN A N 1
ATOM 790 C CA . ASN A 1 99 ? 12.884 0.090 -11.581 1.00 88.62 99 ASN A CA 1
ATOM 791 C C . ASN A 1 99 ? 13.301 0.268 -10.108 1.00 88.62 99 ASN A C 1
ATOM 793 O O . ASN A 1 99 ? 14.468 0.520 -9.812 1.00 88.62 99 ASN A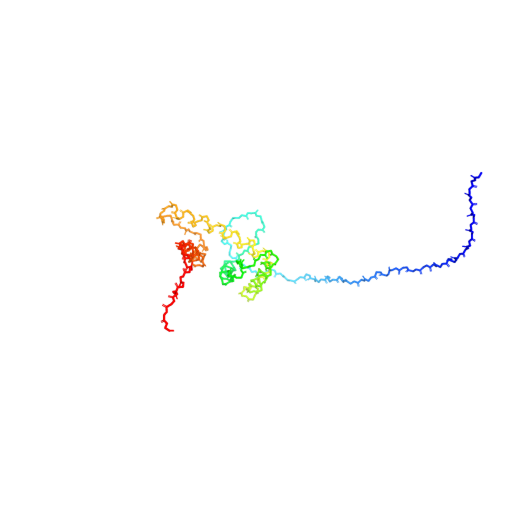 O 1
ATOM 797 N N . LYS A 1 100 ? 12.351 0.185 -9.172 1.00 90.38 100 LYS A N 1
ATOM 798 C CA . LYS A 1 100 ? 12.630 0.355 -7.733 1.00 90.38 100 LYS A CA 1
ATOM 799 C C . LYS A 1 100 ? 12.870 -1.002 -7.076 1.00 90.38 100 LYS A C 1
ATOM 801 O O . LYS A 1 100 ? 12.692 -2.028 -7.709 1.00 90.38 100 LYS A O 1
ATOM 806 N N . THR A 1 101 ? 13.269 -1.031 -5.806 1.00 93.56 101 THR A N 1
ATOM 807 C CA . THR A 1 101 ? 13.463 -2.286 -5.053 1.00 93.56 101 THR A CA 1
ATOM 808 C C . THR A 1 101 ? 12.281 -2.595 -4.131 1.00 93.56 101 THR A C 1
ATOM 810 O O . THR A 1 101 ? 11.450 -1.733 -3.827 1.00 93.56 101 THR A O 1
ATOM 813 N N . ALA A 1 102 ? 12.223 -3.823 -3.605 1.00 93.81 102 ALA A N 1
ATOM 814 C CA . ALA A 1 102 ? 11.242 -4.197 -2.582 1.00 93.81 102 ALA A CA 1
ATOM 815 C C . ALA A 1 102 ? 11.350 -3.327 -1.311 1.00 93.81 102 ALA A C 1
ATOM 817 O O . ALA A 1 102 ? 10.332 -2.957 -0.723 1.00 93.81 102 ALA A O 1
ATOM 818 N N . GLU A 1 103 ? 12.567 -2.929 -0.920 1.00 92.56 103 GLU A N 1
ATOM 819 C CA . GLU A 1 103 ? 12.778 -2.032 0.225 1.00 92.56 103 GLU A CA 1
ATOM 820 C C . GLU A 1 103 ? 12.243 -0.620 -0.068 1.00 92.56 103 GLU A C 1
ATOM 822 O O . GLU A 1 103 ? 11.629 0.006 0.798 1.00 92.56 103 GLU A O 1
ATOM 827 N N . ALA A 1 104 ? 12.383 -0.139 -1.309 1.00 92.31 104 ALA A N 1
ATOM 828 C CA . ALA A 1 104 ? 11.786 1.124 -1.736 1.00 92.31 104 ALA A CA 1
ATOM 829 C C . ALA A 1 104 ? 10.248 1.072 -1.694 1.00 92.31 104 ALA A C 1
ATOM 831 O O . ALA A 1 104 ? 9.623 2.025 -1.225 1.00 92.31 104 ALA A O 1
ATOM 832 N N . CYS A 1 105 ? 9.639 -0.048 -2.110 1.00 93.62 105 CYS A N 1
ATOM 833 C CA . CYS A 1 105 ? 8.189 -0.266 -2.005 1.00 93.62 105 CYS A CA 1
ATOM 834 C C . CYS A 1 105 ? 7.716 -0.170 -0.551 1.00 93.62 105 CYS A C 1
ATOM 836 O O . CYS A 1 105 ? 6.781 0.570 -0.245 1.00 93.62 105 CYS A O 1
ATOM 838 N N . LYS A 1 106 ? 8.412 -0.859 0.359 1.00 93.88 106 LYS A N 1
ATOM 839 C CA . LYS A 1 106 ? 8.136 -0.811 1.798 1.00 93.88 106 LYS A CA 1
ATOM 840 C C . LYS A 1 106 ? 8.257 0.608 2.349 1.00 93.88 106 LYS A C 1
ATOM 842 O O . LYS A 1 106 ? 7.335 1.082 3.011 1.00 93.88 106 LYS A O 1
ATOM 847 N N . LYS A 1 107 ? 9.362 1.302 2.059 1.00 93.75 107 LYS A N 1
ATOM 848 C CA . LYS A 1 107 ? 9.602 2.675 2.528 1.00 93.75 107 LYS A CA 1
ATOM 849 C C . LYS A 1 107 ? 8.517 3.632 2.032 1.00 93.75 107 LYS A C 1
ATOM 851 O O . LYS A 1 107 ? 7.974 4.402 2.824 1.00 93.75 107 LYS A O 1
ATOM 856 N N . LYS A 1 108 ? 8.165 3.568 0.743 1.00 93.38 108 LYS A N 1
ATOM 857 C CA . LYS A 1 108 ? 7.117 4.417 0.163 1.00 93.38 108 LYS A CA 1
ATOM 858 C C . LYS A 1 108 ? 5.756 4.126 0.785 1.00 93.38 108 LYS A C 1
ATOM 860 O O . LYS A 1 108 ? 5.080 5.063 1.200 1.00 93.38 108 LYS A O 1
ATOM 865 N N . TRP A 1 109 ? 5.389 2.852 0.920 1.00 94.00 109 TRP A N 1
ATOM 866 C CA . TRP A 1 109 ? 4.130 2.474 1.556 1.00 94.00 109 TRP A CA 1
ATOM 867 C C . TRP A 1 109 ? 4.055 2.967 3.006 1.00 94.00 109 TRP A C 1
ATOM 869 O O . TRP A 1 109 ? 3.051 3.552 3.395 1.00 94.00 109 TRP A O 1
ATOM 879 N N . GLN A 1 110 ? 5.124 2.813 3.795 1.00 93.94 110 GLN A N 1
ATOM 880 C CA . GLN A 1 110 ? 5.165 3.304 5.179 1.00 93.94 110 GLN A CA 1
ATOM 881 C C . GLN A 1 110 ? 4.981 4.824 5.267 1.00 93.94 110 GLN A C 1
ATOM 883 O O . GLN A 1 110 ? 4.281 5.304 6.161 1.00 93.94 110 GLN A O 1
ATOM 888 N N . ALA A 1 111 ? 5.587 5.577 4.345 1.00 92.38 111 ALA A N 1
ATOM 889 C CA . ALA A 1 111 ? 5.439 7.025 4.287 1.00 92.38 111 ALA A CA 1
ATOM 890 C C . ALA A 1 111 ? 3.989 7.439 3.983 1.00 92.38 111 ALA A C 1
ATOM 892 O O . ALA A 1 111 ? 3.435 8.272 4.699 1.00 92.38 111 ALA A O 1
ATOM 893 N N . GLU A 1 112 ? 3.357 6.836 2.973 1.00 93.06 112 GLU A N 1
ATOM 894 C CA . GLU A 1 112 ? 1.964 7.146 2.622 1.00 93.06 112 GLU A CA 1
ATOM 895 C C . GLU A 1 112 ? 0.976 6.668 3.696 1.00 93.06 112 GLU A C 1
ATOM 897 O O . GLU A 1 112 ? 0.097 7.418 4.119 1.00 93.06 112 GLU A O 1
ATOM 902 N N . TYR A 1 113 ? 1.179 5.468 4.244 1.00 92.19 113 TYR A N 1
ATOM 903 C CA . TYR A 1 113 ? 0.335 4.935 5.309 1.00 92.19 113 TYR A CA 1
ATOM 904 C C . TYR A 1 113 ? 0.408 5.784 6.586 1.00 92.19 113 TYR A C 1
ATOM 906 O O . TYR A 1 113 ? -0.599 5.984 7.268 1.00 92.19 113 TYR A O 1
ATOM 914 N N . LYS A 1 114 ? 1.579 6.351 6.914 1.00 92.06 114 LYS A N 1
ATOM 915 C CA . LYS A 1 114 ? 1.711 7.297 8.034 1.00 92.06 114 LYS A CA 1
ATOM 916 C C . LYS A 1 114 ? 0.822 8.528 7.834 1.00 92.06 114 LYS A C 1
ATOM 918 O O . LYS A 1 114 ? 0.141 8.914 8.782 1.00 92.06 114 LYS A O 1
ATOM 923 N N . LYS A 1 115 ? 0.803 9.109 6.628 1.00 90.50 115 LYS A N 1
ATOM 924 C CA . LYS A 1 115 ? -0.059 10.258 6.294 1.00 90.50 115 LYS A CA 1
ATOM 925 C C . LYS A 1 115 ? -1.537 9.899 6.450 1.00 90.50 115 LYS A C 1
ATOM 927 O O . LYS A 1 115 ? -2.250 10.607 7.151 1.00 90.50 115 LYS A O 1
ATOM 932 N N . TYR A 1 116 ? -1.953 8.751 5.908 1.00 91.88 116 TYR A N 1
ATOM 933 C CA . TYR A 1 116 ? -3.319 8.244 6.064 1.00 91.88 116 TYR A CA 1
ATOM 934 C C . TYR A 1 116 ? -3.731 8.118 7.536 1.00 91.88 116 TYR A C 1
ATOM 936 O O . TYR A 1 116 ? -4.803 8.580 7.916 1.00 91.88 116 TYR A O 1
ATOM 944 N N . LYS A 1 117 ? -2.878 7.541 8.395 1.00 90.62 117 LYS A N 1
ATOM 945 C CA . LYS A 1 117 ? -3.190 7.408 9.829 1.00 90.62 117 LYS A CA 1
ATOM 946 C C . LYS A 1 117 ? -3.372 8.758 10.523 1.00 90.62 117 LYS A C 1
ATOM 948 O O . LYS A 1 117 ? -4.237 8.875 11.388 1.00 90.62 117 LYS A O 1
ATOM 953 N N . ILE A 1 118 ? -2.550 9.746 10.167 1.00 90.56 118 ILE A N 1
ATOM 954 C CA . ILE A 1 118 ? -2.658 11.111 10.696 1.00 90.56 118 ILE A CA 1
ATOM 955 C C . ILE A 1 118 ? -4.007 11.704 10.281 1.00 90.56 118 ILE A C 1
ATOM 957 O O . ILE A 1 118 ? -4.780 12.113 11.143 1.00 90.56 118 ILE A O 1
ATOM 961 N N . ASP A 1 119 ? -4.339 11.659 8.992 1.00 89.50 119 ASP A N 1
ATOM 962 C CA . ASP A 1 119 ? -5.600 12.205 8.479 1.00 89.50 119 ASP A CA 1
ATOM 963 C C . ASP A 1 119 ? -6.820 11.504 9.071 1.00 89.50 119 ASP A C 1
ATOM 965 O O . ASP A 1 119 ? -7.759 12.157 9.514 1.00 89.50 119 ASP A O 1
ATOM 969 N N . LYS A 1 120 ? -6.781 10.170 9.149 1.00 88.44 120 LYS A N 1
ATOM 970 C CA . LYS A 1 120 ? -7.839 9.361 9.759 1.00 88.44 120 LYS A CA 1
ATOM 971 C C . LYS A 1 120 ? -8.087 9.777 11.208 1.00 88.44 120 LYS A C 1
ATOM 973 O O . LYS A 1 120 ? -9.239 9.882 11.616 1.00 88.44 120 LYS A O 1
ATOM 978 N N . ARG A 1 121 ? -7.027 10.049 11.977 1.00 87.25 121 ARG A N 1
ATOM 979 C CA . ARG A 1 121 ? -7.146 10.550 13.353 1.00 87.25 121 ARG A CA 1
ATOM 980 C C . ARG A 1 121 ? -7.733 11.961 13.392 1.00 87.25 121 ARG A C 1
ATOM 982 O O . ARG A 1 121 ? -8.609 12.216 14.208 1.00 87.25 121 ARG A O 1
ATOM 989 N N . HIS A 1 122 ? -7.279 12.865 12.526 1.00 87.00 122 HIS A N 1
ATOM 990 C CA . HIS A 1 122 ? -7.821 14.226 12.471 1.00 87.00 122 HIS A CA 1
ATOM 991 C C . HIS A 1 122 ? -9.305 14.252 12.093 1.00 87.00 122 HIS A C 1
ATOM 993 O O . HIS A 1 122 ? -10.051 15.026 12.684 1.00 87.00 122 HIS A O 1
ATOM 999 N N . LEU A 1 123 ? -9.744 13.389 11.172 1.00 86.75 123 LEU A N 1
ATOM 1000 C CA . LEU A 1 123 ? -11.153 13.276 10.792 1.00 86.75 123 LEU A CA 1
ATOM 1001 C C . LEU A 1 123 ? -12.023 12.822 11.969 1.00 86.75 123 LEU A C 1
ATOM 1003 O O . LEU A 1 123 ? -13.059 13.425 12.228 1.00 86.75 123 LEU A O 1
ATOM 1007 N N . GLN A 1 124 ? -11.561 11.814 12.718 1.00 83.94 124 GLN A N 1
ATOM 1008 C CA . GLN A 1 124 ? -12.256 11.314 13.910 1.00 83.94 124 GLN A CA 1
ATOM 1009 C C . GLN A 1 124 ? -12.360 12.373 15.015 1.00 83.94 124 GLN A C 1
ATOM 1011 O O . GLN A 1 124 ? -13.386 12.458 15.678 1.00 83.94 124 GLN A O 1
ATOM 1016 N N . LEU A 1 125 ? -11.315 13.185 15.213 1.00 84.88 125 LEU A N 1
ATOM 1017 C CA . LEU A 1 125 ? -11.312 14.243 16.232 1.00 84.88 125 LEU A CA 1
ATOM 1018 C C . LEU A 1 125 ? -12.188 15.444 15.853 1.00 84.88 125 LEU A C 1
ATOM 1020 O O . LEU A 1 125 ? -12.720 16.106 16.733 1.00 84.88 125 LEU A O 1
ATOM 1024 N N . SER A 1 126 ? -12.328 15.730 14.558 1.00 81.88 126 SER A N 1
ATOM 1025 C CA . SER A 1 126 ? -13.083 16.880 14.049 1.00 81.88 126 SER A CA 1
ATOM 1026 C C . SER A 1 126 ? -14.572 16.587 13.830 1.00 81.88 126 SER A C 1
ATOM 1028 O O . SER A 1 126 ? -15.258 17.417 13.243 1.00 81.88 126 SER A O 1
ATOM 1030 N N . GLY A 1 127 ? -15.067 15.403 14.212 1.00 78.38 127 GLY A N 1
ATOM 1031 C CA . GLY A 1 127 ? -16.455 15.009 13.948 1.00 78.38 127 GLY A CA 1
ATOM 1032 C C . GLY A 1 127 ? -16.782 14.901 12.454 1.00 78.38 127 GLY A C 1
ATOM 1033 O O . GLY A 1 127 ? -17.882 15.248 12.046 1.00 78.38 127 GLY A O 1
ATOM 1034 N N . ASN A 1 128 ? -15.822 14.464 11.632 1.00 76.12 128 ASN A N 1
ATOM 1035 C CA . ASN A 1 128 ? -15.937 14.348 10.172 1.00 76.12 128 ASN A CA 1
ATOM 1036 C C . ASN A 1 128 ? -16.128 15.664 9.387 1.00 76.12 128 ASN A C 1
ATOM 1038 O O . ASN A 1 128 ? -16.268 15.613 8.168 1.00 76.12 128 ASN A O 1
ATOM 1042 N N . ASP A 1 129 ? -16.051 16.826 10.035 1.00 70.44 129 ASP A N 1
ATOM 1043 C CA . ASP A 1 129 ? -16.242 18.132 9.383 1.00 70.44 129 ASP A CA 1
ATOM 1044 C C . ASP A 1 129 ? -15.066 18.533 8.464 1.00 70.44 129 ASP A C 1
ATOM 1046 O O . ASP A 1 129 ? -15.220 19.183 7.429 1.00 70.44 129 ASP A O 1
ATOM 1050 N N . ARG A 1 130 ? -13.845 18.087 8.788 1.00 77.81 130 ARG A N 1
ATOM 1051 C CA . ARG A 1 130 ? -12.651 18.454 8.019 1.00 77.81 130 ARG A CA 1
ATOM 1052 C C . ARG A 1 130 ? -12.540 17.662 6.709 1.00 77.81 130 ARG A C 1
ATOM 1054 O O . ARG A 1 130 ? -12.306 16.454 6.718 1.00 77.81 130 ARG A O 1
ATOM 1061 N N . LYS A 1 131 ? -12.539 18.370 5.573 1.00 78.56 131 LYS A N 1
ATOM 1062 C CA . LYS A 1 131 ? -12.237 17.797 4.248 1.00 78.56 131 LYS A CA 1
ATOM 1063 C C . LYS A 1 131 ? -10.774 17.352 4.148 1.00 78.56 131 LYS A C 1
ATOM 1065 O O . LYS A 1 131 ? -9.858 18.160 4.294 1.00 78.56 131 LYS A O 1
ATOM 1070 N N . ILE A 1 132 ? -10.548 16.076 3.837 1.00 83.81 132 ILE A N 1
ATOM 1071 C CA . ILE A 1 132 ? -9.213 15.552 3.523 1.00 83.81 132 ILE A CA 1
ATOM 1072 C C . ILE A 1 132 ? -8.982 15.660 2.018 1.00 83.81 132 ILE A C 1
ATOM 1074 O O . ILE A 1 132 ? -9.718 15.084 1.224 1.00 83.81 132 ILE A O 1
ATOM 1078 N N . THR A 1 133 ? -7.945 16.396 1.624 1.00 82.38 133 THR A N 1
ATOM 1079 C CA . THR A 1 133 ? -7.603 16.667 0.217 1.00 82.38 133 THR A CA 1
ATOM 1080 C C . THR A 1 133 ? -6.441 15.819 -0.304 1.00 82.38 133 THR A C 1
ATOM 1082 O O . THR A 1 133 ? -6.019 15.985 -1.446 1.00 82.38 133 THR A O 1
ATOM 1085 N N . ARG A 1 134 ? -5.886 14.906 0.507 1.00 86.69 134 ARG A N 1
ATOM 1086 C CA . ARG A 1 134 ? -4.736 14.096 0.082 1.00 86.69 134 ARG A CA 1
ATOM 1087 C C . ARG A 1 134 ? -5.124 13.096 -1.008 1.00 86.69 134 ARG A C 1
ATOM 1089 O O . ARG A 1 134 ? -6.031 12.290 -0.815 1.00 86.69 134 ARG A O 1
ATOM 1096 N N . LYS A 1 135 ? -4.326 13.074 -2.082 1.00 85.19 135 LYS A N 1
ATOM 1097 C CA . LYS A 1 135 ? -4.527 12.274 -3.306 1.00 85.19 135 LYS A CA 1
ATOM 1098 C C . LYS A 1 135 ? -4.888 10.801 -3.055 1.00 85.19 135 LYS A C 1
ATOM 1100 O O . LYS A 1 135 ? -5.815 10.293 -3.668 1.00 85.19 135 LYS A O 1
ATOM 1105 N N . TYR A 1 136 ? -4.202 10.116 -2.138 1.00 89.56 136 TYR A N 1
ATOM 1106 C CA . TYR A 1 136 ? -4.398 8.670 -1.931 1.00 89.56 136 TYR A CA 1
ATOM 1107 C C . TYR A 1 136 ? -5.294 8.308 -0.740 1.00 89.56 136 TYR A C 1
ATOM 1109 O O . TYR A 1 136 ? -5.451 7.125 -0.443 1.00 89.56 136 TYR A O 1
ATOM 1117 N N . TYR A 1 137 ? -5.864 9.291 -0.031 1.00 89.94 137 TYR A N 1
ATOM 1118 C CA . TYR A 1 137 ? -6.624 9.020 1.193 1.00 89.94 137 TYR A CA 1
ATOM 1119 C C . TYR A 1 137 ? -7.807 8.080 0.944 1.00 89.94 137 TYR A C 1
ATOM 1121 O O . TYR A 1 137 ? -7.981 7.132 1.703 1.00 89.94 137 TYR A O 1
ATOM 1129 N N . GLN A 1 138 ? -8.564 8.303 -0.135 1.00 89.81 138 GLN A N 1
ATOM 1130 C CA . GLN A 1 138 ? -9.762 7.526 -0.457 1.00 89.81 138 GLN A CA 1
ATOM 1131 C C . GLN A 1 138 ? -9.462 6.029 -0.609 1.00 89.81 138 GLN A C 1
ATOM 1133 O O . GLN A 1 138 ? -10.124 5.201 0.006 1.00 89.81 138 GLN A O 1
ATOM 1138 N N . ILE A 1 139 ? -8.411 5.685 -1.354 1.00 91.19 139 ILE A N 1
ATOM 1139 C CA . ILE A 1 139 ? -8.030 4.287 -1.601 1.00 91.19 139 ILE A CA 1
ATOM 1140 C C . ILE A 1 139 ? -7.555 3.626 -0.305 1.00 91.19 139 ILE A C 1
ATOM 1142 O O . ILE A 1 139 ? -7.887 2.477 -0.032 1.00 91.19 139 ILE A O 1
ATOM 1146 N N . PHE A 1 140 ? -6.797 4.343 0.533 1.00 91.69 140 PHE A N 1
ATOM 1147 C CA . PHE A 1 140 ? -6.426 3.828 1.853 1.00 91.69 140 PHE A CA 1
ATOM 1148 C C . PHE A 1 140 ? -7.631 3.676 2.782 1.00 91.69 140 PHE A C 1
ATOM 1150 O O . PHE A 1 140 ? -7.656 2.769 3.612 1.00 91.69 140 PHE A O 1
ATOM 1157 N N . TYR A 1 141 ? -8.599 4.583 2.698 1.00 89.12 141 TYR A N 1
ATOM 1158 C CA . TYR A 1 141 ? -9.812 4.520 3.493 1.00 89.12 141 TYR A CA 1
ATOM 1159 C C . TYR A 1 141 ? -10.602 3.262 3.141 1.00 89.12 141 TYR A C 1
ATOM 1161 O O . TYR A 1 141 ? -10.783 2.423 4.015 1.00 89.12 141 TYR A O 1
ATOM 1169 N N . GLU A 1 142 ? -10.915 3.062 1.866 1.00 89.50 142 GLU A N 1
ATOM 1170 C CA . GLU A 1 142 ? -11.614 1.874 1.368 1.00 89.50 142 GLU A CA 1
ATOM 1171 C C . GLU A 1 142 ? -10.861 0.573 1.688 1.00 89.50 142 GLU A C 1
ATOM 1173 O O . GLU A 1 142 ? -11.422 -0.361 2.251 1.00 89.50 142 GLU A O 1
ATOM 1178 N N . ALA A 1 143 ? -9.550 0.528 1.444 1.00 88.06 143 ALA A N 1
ATOM 1179 C CA . ALA A 1 143 ? -8.761 -0.684 1.650 1.00 88.06 143 ALA A CA 1
ATOM 1180 C C . ALA A 1 143 ? -8.543 -1.077 3.129 1.00 88.06 143 ALA A C 1
ATOM 1182 O O . ALA A 1 143 ? -8.224 -2.236 3.410 1.00 88.06 143 ALA A O 1
ATOM 1183 N N . PHE A 1 144 ? -8.636 -0.133 4.077 1.00 85.50 144 PHE A N 1
ATOM 1184 C CA . PHE A 1 144 ? -8.213 -0.350 5.473 1.00 85.50 144 PHE A CA 1
ATOM 1185 C C . PHE A 1 144 ? -9.213 0.127 6.544 1.00 85.50 144 PHE A C 1
ATOM 1187 O O . PHE A 1 144 ? -8.907 0.057 7.741 1.00 85.50 144 PHE A O 1
ATOM 1194 N N . GLN A 1 145 ? -10.396 0.624 6.179 1.00 78.94 145 GLN A N 1
ATOM 1195 C CA . GLN A 1 145 ? -11.420 1.021 7.148 1.00 78.94 145 GLN A CA 1
ATOM 1196 C C . GLN A 1 145 ? -12.087 -0.187 7.813 1.00 78.94 145 GLN A C 1
ATOM 1198 O O . GLN A 1 145 ? -12.108 -0.243 9.046 1.00 78.94 145 GLN A O 1
ATOM 1203 N N . ASP A 1 146 ? -12.549 -1.164 7.031 1.00 61.81 146 ASP A N 1
ATOM 1204 C CA . ASP A 1 146 ? -13.350 -2.294 7.531 1.00 61.81 146 ASP A CA 1
ATOM 1205 C C . ASP A 1 146 ? -12.589 -3.150 8.546 1.00 61.81 146 ASP A C 1
ATOM 1207 O O . ASP A 1 146 ? -13.131 -3.615 9.550 1.00 61.81 146 ASP A O 1
ATOM 1211 N N . ARG A 1 147 ? -11.272 -3.268 8.369 1.00 61.53 147 ARG A N 1
ATOM 1212 C CA . ARG A 1 147 ? -10.405 -4.063 9.249 1.00 61.53 147 ARG A CA 1
ATOM 1213 C C . ARG A 1 147 ? -10.240 -3.468 10.649 1.00 61.53 147 ARG A C 1
ATOM 1215 O O . ARG A 1 147 ? -9.931 -4.203 11.584 1.00 61.53 147 ARG A O 1
ATOM 1222 N N . ALA A 1 148 ? -10.451 -2.162 10.826 1.00 57.22 148 ALA A N 1
ATOM 1223 C CA . ALA A 1 148 ? -10.446 -1.549 12.155 1.00 57.22 148 ALA A CA 1
ATOM 1224 C C . ALA A 1 148 ? -11.733 -1.872 12.934 1.00 57.22 148 ALA A C 1
ATOM 1226 O O . ALA A 1 148 ? -11.677 -2.052 14.150 1.00 57.22 148 ALA A O 1
ATOM 1227 N N . ASN A 1 149 ? -12.866 -1.995 12.236 1.00 54.69 149 ASN A N 1
ATOM 1228 C CA . ASN A 1 149 ? -14.144 -2.366 12.839 1.00 54.69 149 ASN A CA 1
ATOM 1229 C C . ASN A 1 149 ? -14.219 -3.867 13.155 1.00 54.69 149 ASN A C 1
ATOM 1231 O O . ASN A 1 149 ? -14.702 -4.222 14.226 1.00 54.69 149 ASN A O 1
ATOM 1235 N N . VAL A 1 150 ? -13.656 -4.739 12.307 1.00 55.62 150 VAL A N 1
ATOM 1236 C CA . VAL A 1 150 ? -13.598 -6.192 12.573 1.00 55.62 150 VAL A CA 1
ATOM 1237 C C . VAL A 1 150 ? -12.754 -6.509 13.814 1.00 55.62 150 VAL A C 1
ATOM 1239 O O . VAL A 1 150 ? -13.199 -7.260 14.676 1.00 55.62 150 VAL A O 1
ATOM 1242 N N . LYS A 1 151 ? -11.579 -5.879 13.987 1.00 54.09 151 LYS A N 1
ATOM 1243 C CA . LYS A 1 151 ? -10.772 -6.046 15.215 1.00 54.09 151 LYS A CA 1
ATOM 1244 C C . LYS A 1 151 ? -11.530 -5.583 16.471 1.00 54.09 151 LYS A C 1
ATOM 1246 O O . LYS A 1 151 ? -11.353 -6.167 17.532 1.00 54.09 151 LYS A O 1
ATOM 1251 N N . LYS A 1 152 ? -12.398 -4.569 16.358 1.00 50.88 152 LYS A N 1
ATOM 1252 C CA . LYS A 1 152 ? -13.222 -4.079 17.475 1.00 50.88 152 LYS A CA 1
ATOM 1253 C C . LYS A 1 152 ? -14.360 -5.045 17.837 1.00 50.88 152 LYS A C 1
ATOM 1255 O O . LYS A 1 152 ? -14.648 -5.184 19.017 1.00 50.88 152 LYS A O 1
ATOM 1260 N N . ALA A 1 153 ? -14.941 -5.733 16.853 1.00 56.75 153 ALA A N 1
ATOM 1261 C CA . ALA A 1 153 ? -15.972 -6.753 17.069 1.00 56.75 153 ALA A CA 1
ATOM 1262 C C . ALA A 1 153 ? -15.413 -8.057 17.674 1.00 56.75 153 ALA A C 1
ATOM 1264 O O . ALA A 1 153 ? -16.065 -8.679 18.502 1.00 56.75 153 ALA A O 1
ATOM 1265 N N . ILE A 1 154 ? -14.180 -8.448 17.328 1.00 57.06 154 ILE A N 1
ATOM 1266 C CA . ILE A 1 154 ? -13.557 -9.676 17.865 1.00 57.06 154 ILE A CA 1
ATOM 1267 C C . ILE A 1 154 ? -13.181 -9.529 19.353 1.00 57.06 154 ILE A C 1
ATOM 1269 O O . ILE A 1 154 ? -13.220 -10.500 20.100 1.00 57.06 154 ILE A O 1
ATOM 1273 N N . HIS A 1 155 ? -12.851 -8.319 19.817 1.00 54.88 155 HIS A N 1
ATOM 1274 C CA . HIS A 1 155 ? -12.535 -8.070 21.230 1.00 54.88 155 HIS A CA 1
ATOM 1275 C C . HIS A 1 155 ? -13.765 -7.893 22.139 1.00 54.88 155 HIS A C 1
ATOM 1277 O O . HIS A 1 155 ? -13.592 -7.860 23.355 1.00 54.88 155 HIS A O 1
ATOM 1283 N N . SER A 1 156 ? -14.982 -7.775 21.594 1.00 49.94 156 SER A N 1
ATOM 1284 C CA . SER A 1 156 ? -16.209 -7.654 22.399 1.00 49.94 156 SER A CA 1
ATOM 1285 C C . SER A 1 156 ? -16.893 -8.988 22.713 1.00 49.94 156 SER A C 1
ATOM 1287 O O . SER A 1 156 ? -17.848 -8.982 23.477 1.00 49.94 156 SER A O 1
ATOM 1289 N N . ASP A 1 157 ? -16.408 -10.111 22.170 1.00 46.25 157 ASP A N 1
ATOM 1290 C CA . ASP A 1 157 ? -17.035 -11.440 22.320 1.00 46.25 157 ASP A CA 1
ATOM 1291 C C . ASP A 1 157 ? -16.238 -12.403 23.233 1.00 46.25 157 ASP A C 1
ATOM 1293 O O . ASP A 1 157 ? -16.480 -13.602 23.289 1.00 46.25 157 ASP A O 1
ATOM 1297 N N . ALA A 1 158 ? -15.250 -11.887 23.972 1.00 51.41 158 ALA A N 1
ATOM 1298 C CA . ALA A 1 158 ? -14.454 -12.664 24.927 1.00 51.41 158 ALA A CA 1
ATOM 1299 C C . ALA A 1 158 ? -14.692 -12.186 26.368 1.00 51.41 158 ALA A C 1
ATOM 1301 O O . ALA A 1 158 ? -13.763 -11.809 27.078 1.00 51.41 158 ALA A O 1
ATOM 1302 N N . SER A 1 159 ? -15.954 -12.171 26.795 1.00 50.28 159 SER A N 1
ATOM 1303 C CA . SER A 1 159 ? -16.320 -12.109 28.214 1.00 50.28 159 SER A CA 1
ATOM 1304 C C . SER A 1 159 ? -17.636 -12.850 28.439 1.00 50.28 159 SER A C 1
ATOM 1306 O O . SER A 1 159 ? -18.698 -12.249 28.548 1.00 50.28 159 SER A O 1
ATOM 1308 N N . GLY A 1 160 ? -17.529 -14.174 28.510 1.00 40.31 160 GLY A N 1
ATOM 1309 C CA . GLY A 1 160 ? -18.573 -15.095 28.950 1.00 40.31 160 GLY A CA 1
ATOM 1310 C C . GLY A 1 160 ? -17.902 -16.337 29.527 1.00 40.31 160 GLY A C 1
ATOM 1311 O O . GLY A 1 160 ? -17.746 -17.345 28.850 1.00 40.31 160 GLY A O 1
ATOM 1312 N N . SER A 1 161 ? -17.390 -16.199 30.748 1.00 49.44 161 SER A N 1
ATOM 1313 C CA . SER A 1 161 ? -16.849 -17.283 31.564 1.00 49.44 161 SER A CA 1
ATOM 1314 C C . SER A 1 161 ? -17.995 -17.956 32.305 1.00 49.44 161 SER A C 1
ATOM 1316 O O . SER A 1 161 ? -18.547 -17.312 33.186 1.00 49.44 161 SER A O 1
ATOM 1318 N N . GLU A 1 162 ? -18.241 -19.244 32.066 1.00 40.47 162 GLU A N 1
ATOM 1319 C CA . GLU A 1 162 ? -18.564 -20.193 33.141 1.00 40.47 162 GLU A CA 1
ATOM 1320 C C . GLU A 1 162 ? -18.499 -21.651 32.656 1.00 40.47 162 GLU A C 1
ATOM 1322 O O . GLU A 1 162 ? -19.261 -22.098 31.803 1.00 40.47 162 GLU A O 1
ATOM 1327 N N . ASN A 1 163 ? -17.545 -22.396 33.227 1.00 57.28 163 ASN A N 1
ATOM 1328 C CA . ASN A 1 163 ? -17.638 -23.849 33.374 1.00 57.28 163 ASN A CA 1
ATOM 1329 C C . ASN A 1 163 ? -18.905 -24.186 34.176 1.00 57.28 163 ASN A C 1
ATOM 1331 O O . ASN A 1 163 ? -19.192 -23.494 35.155 1.00 57.28 163 ASN A O 1
ATOM 1335 N N . PRO A 1 164 ? -19.565 -25.314 33.875 1.00 46.09 164 PRO A N 1
ATOM 1336 C CA . PRO A 1 164 ? -19.554 -26.368 34.890 1.00 46.09 164 PRO A CA 1
ATOM 1337 C C . PRO A 1 164 ? -19.470 -27.793 34.303 1.00 46.09 164 PRO A C 1
ATOM 1339 O O . PRO A 1 164 ? -20.273 -28.213 33.479 1.00 46.09 164 PRO A O 1
ATOM 1342 N N . CYS A 1 165 ? -18.526 -28.579 34.812 1.00 40.72 165 CYS A N 1
ATOM 1343 C CA . CYS A 1 165 ? -18.764 -29.980 35.195 1.00 40.72 165 CYS A CA 1
ATOM 1344 C C . CYS A 1 165 ? -18.710 -30.007 36.736 1.00 40.72 165 CYS A C 1
ATOM 1346 O O . CYS A 1 165 ? -18.052 -29.109 37.276 1.00 40.72 165 CYS A O 1
ATOM 1348 N N . PRO A 1 166 ? -19.266 -30.987 37.482 1.00 61.06 166 PRO A N 1
ATOM 1349 C CA . PRO A 1 166 ? -19.948 -32.239 37.098 1.00 61.06 166 PRO A CA 1
ATOM 1350 C C . PRO A 1 166 ? -21.278 -32.48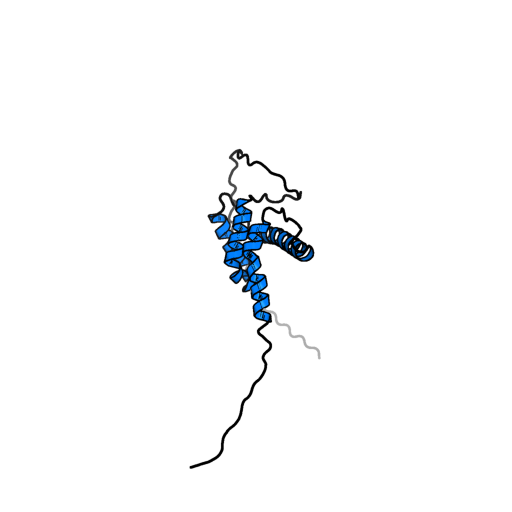4 37.866 1.00 61.06 166 PRO A C 1
ATOM 1352 O O . PRO A 1 166 ? -21.449 -31.940 38.949 1.00 61.06 166 PRO A O 1
ATOM 1355 N N . LEU A 1 167 ? -22.167 -33.376 37.407 1.00 43.44 167 LEU A N 1
ATOM 1356 C CA . LEU A 1 167 ? -23.095 -34.097 38.304 1.00 43.44 167 LEU A CA 1
ATOM 1357 C C . LEU A 1 167 ? -23.432 -35.486 37.735 1.00 43.44 167 LEU A C 1
ATOM 1359 O O . LEU A 1 167 ? -24.056 -35.602 36.681 1.00 43.44 167 LEU A O 1
ATOM 1363 N N . GLU A 1 168 ? -23.006 -36.522 38.459 1.00 52.12 168 GLU A N 1
ATOM 1364 C CA . GLU A 1 168 ? -23.583 -37.868 38.400 1.00 52.12 168 GLU A CA 1
ATOM 1365 C C . GLU A 1 168 ? -25.000 -37.884 38.992 1.00 52.12 168 GLU A C 1
ATOM 1367 O O . GLU A 1 168 ? -25.305 -37.079 39.878 1.00 52.12 168 GLU A O 1
ATOM 1372 N N . PRO A 1 169 ? -25.830 -38.859 38.594 1.00 64.69 169 PRO A N 1
ATOM 1373 C CA . PRO A 1 169 ? -26.804 -39.440 39.507 1.00 64.69 169 PRO A CA 1
ATOM 1374 C C . PRO A 1 169 ? -26.520 -40.925 39.791 1.00 64.69 169 PRO A C 1
ATOM 1376 O O . PRO A 1 169 ? -26.478 -41.763 38.890 1.00 64.69 169 PRO A O 1
ATOM 1379 N N . ASP A 1 170 ? -26.372 -41.215 41.083 1.00 48.81 170 ASP A N 1
ATOM 1380 C CA . ASP A 1 170 ? -26.423 -42.538 41.704 1.00 48.81 170 ASP A CA 1
ATOM 1381 C C . ASP A 1 170 ? -27.853 -43.130 41.630 1.00 48.81 170 ASP A C 1
ATOM 1383 O O . ASP A 1 170 ? -28.840 -42.400 41.731 1.00 48.81 170 ASP A O 1
ATOM 1387 N N . ALA A 1 171 ? -27.917 -44.458 41.475 1.00 52.16 171 ALA A N 1
ATOM 1388 C CA . ALA A 1 171 ? -29.034 -45.390 41.696 1.00 52.16 171 ALA A CA 1
ATOM 1389 C C . ALA A 1 171 ? -30.383 -45.197 40.960 1.00 52.16 171 ALA A C 1
ATOM 1391 O O . ALA A 1 171 ? -31.176 -44.305 41.251 1.00 52.16 171 ALA A O 1
ATOM 1392 N N . THR A 1 172 ? -30.761 -46.200 40.153 1.00 53.69 172 THR A N 1
ATOM 1393 C CA . THR A 1 172 ? -31.784 -47.225 40.498 1.00 53.69 172 THR A CA 1
ATOM 1394 C C . THR A 1 172 ? -32.177 -48.013 39.240 1.00 53.69 172 THR A C 1
ATOM 1396 O O . THR A 1 172 ? -32.866 -47.476 38.375 1.00 53.69 172 THR A O 1
ATOM 1399 N N . SER A 1 173 ? -31.772 -49.286 39.145 1.00 54.16 173 SER A N 1
ATOM 1400 C CA . SER A 1 173 ? -32.666 -50.456 39.020 1.00 54.16 173 SER A CA 1
ATOM 1401 C C . SER A 1 173 ? -31.877 -51.759 38.937 1.00 54.16 173 SER A C 1
ATOM 1403 O O . SER A 1 173 ? -30.744 -51.741 38.411 1.00 54.16 173 SER A O 1
#

InterPro domains:
  IPR044822 Myb/SANT-like DNA-binding domain 4 [PF13837] (51-127)